Protein AF-A0A183G277-F1 (afdb_monomer)

Structure (mmCIF, N/CA/C/O backbone):
data_AF-A0A183G277-F1
#
_entry.id   AF-A0A183G277-F1
#
loop_
_atom_site.group_PDB
_atom_site.id
_atom_site.type_symbol
_atom_site.label_atom_id
_atom_site.label_alt_id
_atom_site.label_comp_id
_atom_site.label_asym_id
_atom_site.label_entity_id
_atom_site.label_seq_id
_atom_site.pdbx_PDB_ins_code
_atom_site.Cartn_x
_atom_site.Cartn_y
_atom_site.Cartn_z
_atom_site.occupancy
_atom_site.B_iso_or_equiv
_atom_site.auth_seq_id
_atom_site.auth_comp_id
_atom_site.auth_asym_id
_atom_site.auth_atom_id
_atom_site.pdbx_PDB_model_num
ATOM 1 N N . SER A 1 1 ? 12.685 -9.950 -8.140 1.00 43.41 1 SER A N 1
ATOM 2 C CA . SER A 1 1 ? 12.980 -10.483 -6.801 1.00 43.41 1 SER A CA 1
ATOM 3 C C . SER A 1 1 ? 11.779 -10.182 -5.937 1.00 43.41 1 SER A C 1
ATOM 5 O O . SER A 1 1 ? 11.547 -9.016 -5.655 1.00 43.41 1 SER A O 1
ATOM 7 N N . ASP A 1 2 ? 11.010 -11.195 -5.551 1.00 46.19 2 ASP A N 1
ATOM 8 C CA . ASP A 1 2 ? 9.728 -11.076 -4.826 1.00 46.19 2 ASP A CA 1
ATOM 9 C C . ASP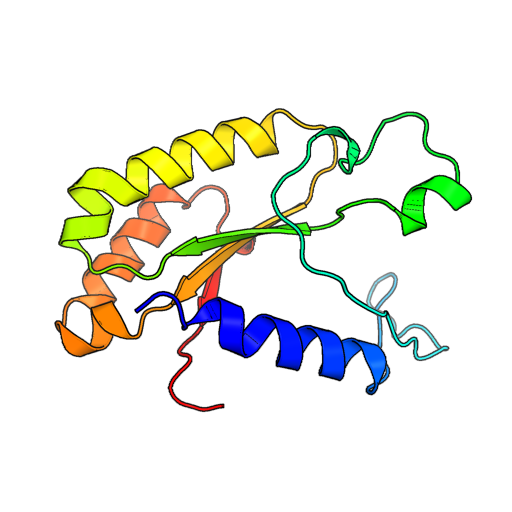 A 1 2 ? 9.855 -10.562 -3.373 1.00 46.19 2 ASP A C 1
ATOM 11 O O . ASP A 1 2 ? 9.010 -10.812 -2.521 1.00 46.19 2 ASP A O 1
ATOM 15 N N . ASN A 1 3 ? 10.927 -9.834 -3.059 1.00 53.16 3 ASN A N 1
ATOM 16 C CA . ASN A 1 3 ? 11.453 -9.713 -1.702 1.00 53.16 3 ASN A CA 1
ATOM 17 C C . ASN A 1 3 ? 11.389 -8.305 -1.107 1.00 53.16 3 ASN A C 1
ATOM 19 O O . ASN A 1 3 ? 11.735 -8.164 0.058 1.00 53.16 3 ASN A O 1
ATOM 23 N N . GLY A 1 4 ? 10.952 -7.281 -1.852 1.00 64.38 4 GLY A N 1
ATOM 24 C CA . GLY A 1 4 ? 10.913 -5.904 -1.345 1.00 64.38 4 GLY A CA 1
ATOM 25 C C . GLY A 1 4 ? 9.967 -5.776 -0.151 1.00 64.38 4 GLY A C 1
ATOM 26 O O . GLY A 1 4 ? 10.381 -5.824 1.000 1.00 64.38 4 GLY A O 1
ATOM 27 N N . PHE A 1 5 ? 8.660 -5.682 -0.398 1.00 70.44 5 PHE A N 1
ATOM 28 C CA . PHE A 1 5 ? 7.690 -5.459 0.681 1.00 70.44 5 PHE A CA 1
A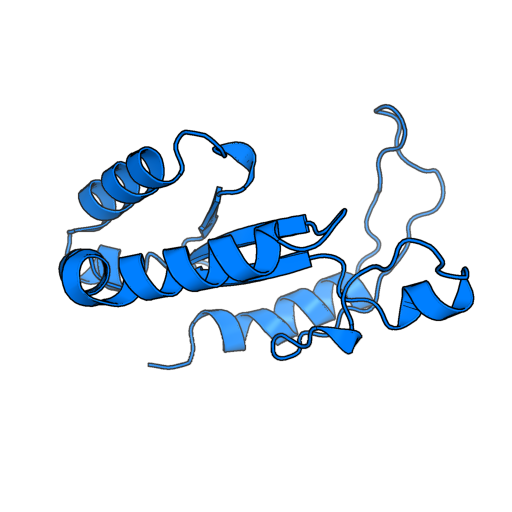TOM 29 C C . PHE A 1 5 ? 7.508 -6.649 1.633 1.00 70.44 5 PHE A C 1
ATOM 31 O O . PHE A 1 5 ? 7.295 -6.422 2.822 1.00 70.44 5 PHE A O 1
ATOM 38 N N . ILE A 1 6 ? 7.625 -7.896 1.156 1.00 70.69 6 ILE A N 1
ATOM 39 C CA . ILE A 1 6 ? 7.479 -9.091 2.010 1.00 70.69 6 ILE A CA 1
ATOM 40 C C . ILE A 1 6 ? 8.511 -9.077 3.148 1.00 70.69 6 ILE A C 1
ATOM 42 O O . ILE A 1 6 ? 8.155 -9.362 4.291 1.00 70.69 6 ILE A O 1
ATOM 46 N N . ALA A 1 7 ? 9.752 -8.649 2.883 1.00 70.44 7 ALA A N 1
ATOM 47 C CA . ALA A 1 7 ? 10.767 -8.503 3.926 1.00 70.44 7 ALA A CA 1
ATOM 48 C C . ALA A 1 7 ? 10.366 -7.474 5.003 1.00 70.44 7 ALA A C 1
ATOM 50 O O . ALA A 1 7 ? 10.656 -7.663 6.185 1.00 70.44 7 ALA A O 1
ATOM 51 N N . TYR A 1 8 ? 9.636 -6.418 4.628 1.00 77.88 8 TYR A N 1
ATOM 52 C CA . TYR A 1 8 ? 9.189 -5.376 5.558 1.00 77.88 8 TYR A CA 1
ATOM 53 C C . TYR A 1 8 ? 7.879 -5.693 6.275 1.00 77.88 8 TYR A C 1
ATOM 55 O O . TYR A 1 8 ? 7.635 -5.112 7.331 1.00 77.88 8 TYR A O 1
ATOM 63 N N . GLN A 1 9 ? 7.047 -6.606 5.767 1.00 85.81 9 GLN A N 1
ATOM 64 C CA . GLN A 1 9 ? 5.783 -6.970 6.422 1.00 85.81 9 GLN A CA 1
ATOM 65 C C . GLN A 1 9 ? 6.014 -7.414 7.869 1.00 85.81 9 GLN A C 1
ATOM 67 O O . GLN A 1 9 ? 5.346 -6.918 8.779 1.00 85.81 9 GLN A O 1
ATOM 72 N N . ASN A 1 10 ? 7.014 -8.270 8.091 1.00 85.94 10 ASN A N 1
ATOM 73 C CA . ASN A 1 10 ? 7.370 -8.754 9.42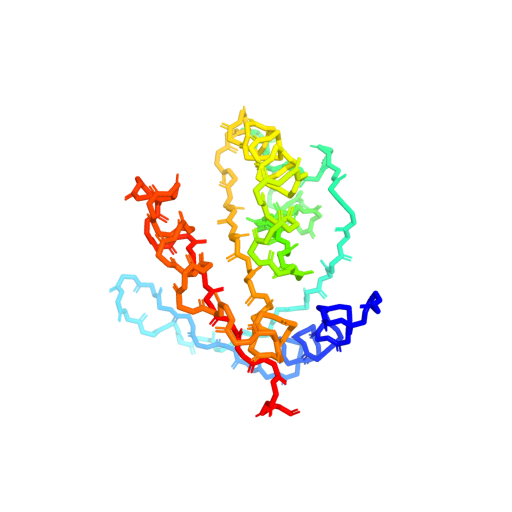4 1.00 85.94 10 ASN A CA 1
ATOM 74 C C . ASN A 1 10 ? 7.919 -7.636 10.316 1.00 85.94 10 ASN A C 1
ATOM 76 O O . ASN A 1 10 ? 7.544 -7.545 11.482 1.00 85.94 10 ASN A O 1
ATOM 80 N N . ALA A 1 11 ? 8.760 -6.751 9.773 1.00 85.69 11 ALA A N 1
ATOM 81 C CA . ALA A 1 11 ? 9.297 -5.616 10.520 1.00 85.69 11 ALA A CA 1
ATOM 82 C C . ALA A 1 11 ? 8.192 -4.630 10.940 1.00 85.69 11 ALA A C 1
ATOM 84 O O . ALA A 1 11 ? 8.165 -4.176 12.085 1.00 85.69 11 ALA A O 1
ATOM 85 N N . ILE A 1 12 ? 7.244 -4.338 10.042 1.00 86.62 12 ILE A N 1
ATOM 86 C CA . ILE A 1 12 ? 6.078 -3.496 10.329 1.00 86.62 12 ILE A CA 1
ATOM 87 C C . ILE A 1 12 ? 5.212 -4.165 11.399 1.00 86.62 12 ILE A C 1
ATOM 89 O O . ILE A 1 12 ? 4.930 -3.546 12.422 1.00 86.62 12 ILE A O 1
ATOM 93 N N . ALA A 1 13 ? 4.838 -5.432 11.213 1.00 89.75 13 ALA A N 1
ATOM 94 C CA . ALA A 1 13 ? 4.023 -6.158 12.183 1.00 89.75 13 ALA A CA 1
ATOM 95 C C . ALA A 1 13 ? 4.691 -6.207 13.569 1.00 89.75 13 ALA A C 1
ATOM 97 O O . ALA A 1 13 ? 4.058 -5.874 14.570 1.00 89.75 13 ALA A O 1
ATOM 98 N N . SER A 1 14 ? 5.992 -6.519 13.620 1.00 89.00 14 SER A N 1
ATOM 99 C CA . SER A 1 14 ? 6.781 -6.543 14.856 1.00 89.00 14 SER A CA 1
ATOM 100 C C . SER A 1 14 ? 6.812 -5.179 15.540 1.00 89.00 14 SER A C 1
ATOM 102 O O . SER A 1 14 ? 6.610 -5.094 16.750 1.00 89.00 14 SER A O 1
ATOM 104 N N . ARG A 1 15 ? 7.020 -4.094 14.781 1.00 88.12 15 ARG A N 1
ATOM 105 C CA . ARG A 1 15 ? 7.037 -2.73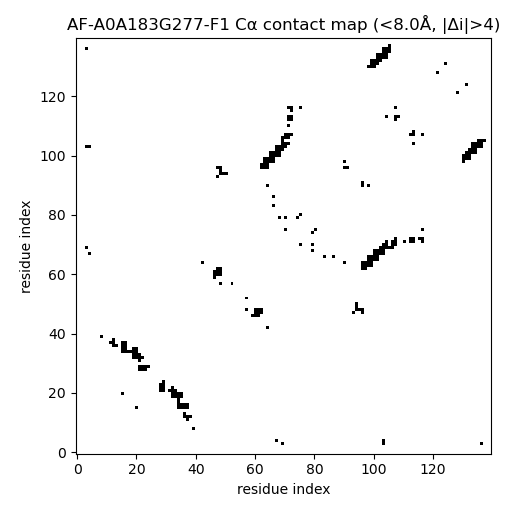3 15.329 1.00 88.12 15 ARG A CA 1
ATOM 106 C C . ARG A 1 15 ? 5.715 -2.394 16.009 1.00 88.12 15 ARG A C 1
ATOM 108 O O . ARG A 1 15 ? 5.730 -1.941 17.145 1.00 88.12 15 ARG A O 1
ATOM 115 N N . PHE A 1 16 ? 4.588 -2.611 15.336 1.00 88.50 16 PHE A N 1
ATOM 116 C CA . PHE A 1 16 ? 3.271 -2.264 15.881 1.00 88.50 16 PHE A CA 1
ATOM 117 C C . PHE A 1 16 ? 2.827 -3.180 17.035 1.00 88.50 16 PHE A C 1
ATOM 119 O O . PHE A 1 16 ? 2.040 -2.756 17.885 1.00 88.50 16 PHE A O 1
ATOM 126 N N . ALA A 1 17 ? 3.355 -4.406 17.103 1.00 89.56 17 ALA A N 1
ATOM 127 C CA . ALA A 1 17 ? 3.130 -5.313 18.224 1.00 89.56 17 ALA A CA 1
ATOM 128 C C . ALA A 1 17 ? 3.948 -4.936 19.475 1.00 89.56 17 ALA A C 1
ATOM 130 O O . ALA A 1 17 ? 3.456 -5.090 20.589 1.00 89.56 17 ALA A O 1
ATOM 131 N N . GLN A 1 18 ? 5.182 -4.448 19.304 1.00 89.62 18 GLN A N 1
ATOM 132 C CA . GLN A 1 18 ? 6.125 -4.225 20.411 1.00 89.62 18 GLN A CA 1
ATOM 133 C C . GLN A 1 18 ? 6.214 -2.767 20.872 1.00 89.62 18 GLN A C 1
ATOM 135 O O . GLN A 1 18 ? 6.516 -2.508 22.034 1.00 89.62 18 GLN A O 1
ATOM 140 N N . GLN A 1 19 ? 5.989 -1.806 19.975 1.00 89.12 19 GLN A N 1
ATOM 141 C CA . GLN A 1 19 ? 6.144 -0.384 20.266 1.00 89.12 19 GLN A CA 1
ATOM 142 C C . GLN A 1 19 ? 4.773 0.294 20.345 1.00 89.12 19 GLN A C 1
ATOM 144 O O . GLN A 1 19 ? 4.031 0.279 19.358 1.00 89.12 19 GLN A O 1
ATOM 149 N N . PRO A 1 20 ? 4.426 0.924 21.482 1.00 86.75 20 PRO A N 1
ATOM 150 C CA . PRO A 1 20 ? 3.185 1.672 21.598 1.00 86.75 20 PRO A CA 1
ATOM 151 C C . PRO A 1 20 ? 3.135 2.826 20.595 1.00 86.75 20 PRO A C 1
ATOM 153 O O . PRO A 1 20 ? 4.090 3.592 20.447 1.00 86.75 20 PRO A O 1
ATOM 156 N N . VAL A 1 21 ? 1.994 2.980 19.929 1.00 84.62 21 VAL A N 1
ATOM 157 C CA . VAL A 1 21 ? 1.736 4.097 19.019 1.00 84.62 21 VAL A CA 1
ATOM 158 C C . VAL A 1 21 ? 0.919 5.149 19.762 1.00 84.62 21 VAL A C 1
ATOM 160 O O . VAL A 1 21 ? -0.030 4.826 20.477 1.00 84.62 21 VAL A O 1
ATOM 163 N N . ILE A 1 22 ? 1.281 6.422 19.594 1.00 83.12 22 ILE A N 1
ATOM 164 C CA . ILE A 1 22 ? 0.523 7.552 20.140 1.00 83.12 22 ILE A CA 1
ATOM 165 C C . ILE A 1 22 ? -0.439 8.043 19.066 1.00 83.12 22 ILE A C 1
ATOM 167 O O . ILE A 1 22 ? -0.040 8.614 18.050 1.00 83.12 22 ILE A O 1
ATOM 171 N N . TRP A 1 23 ? -1.724 7.825 19.307 1.00 81.88 23 TRP A N 1
ATOM 172 C CA . TRP A 1 23 ? -2.790 8.236 18.404 1.00 81.88 23 TRP A CA 1
ATOM 173 C C . TRP A 1 23 ? -3.174 9.675 18.711 1.00 81.88 23 TRP A C 1
ATOM 175 O O . TRP A 1 23 ? -3.035 10.130 19.844 1.00 81.88 23 TRP A O 1
ATOM 185 N N . LYS A 1 24 ? -3.680 10.405 17.717 1.00 84.25 24 LYS A N 1
ATOM 186 C CA . LYS A 1 24 ? -4.264 11.729 17.941 1.00 84.25 24 LYS A CA 1
ATOM 187 C C . LYS A 1 24 ? -5.761 11.669 17.702 1.00 84.25 24 LYS A C 1
ATOM 189 O O . LYS A 1 24 ? -6.196 11.256 16.632 1.00 84.25 24 LYS A O 1
ATOM 194 N N . ARG A 1 25 ? -6.545 12.135 18.670 1.00 83.38 25 ARG A N 1
ATOM 195 C CA . ARG A 1 25 ? -7.986 12.340 18.526 1.00 83.38 25 ARG A CA 1
ATOM 196 C C . ARG A 1 25 ? -8.253 13.840 18.574 1.00 83.38 25 ARG A C 1
ATOM 198 O O . ARG A 1 25 ? -7.878 14.501 19.538 1.00 83.38 25 ARG A O 1
ATOM 205 N N . TYR A 1 26 ? -8.831 14.388 17.505 1.00 85.94 26 TYR A N 1
ATOM 206 C CA . TYR A 1 26 ? -9.052 15.837 17.352 1.00 85.94 26 TYR A CA 1
ATOM 207 C C . TYR A 1 26 ? -7.772 16.667 17.575 1.00 85.94 26 TYR A C 1
ATOM 209 O O . TYR A 1 26 ? -7.762 17.659 18.297 1.00 85.94 26 TYR A O 1
ATOM 217 N N . GLY A 1 27 ? -6.652 16.202 17.010 1.00 86.44 27 GLY A N 1
ATOM 218 C CA . GLY A 1 27 ? -5.344 16.860 17.122 1.00 86.44 27 GLY A CA 1
ATOM 219 C C . GLY A 1 27 ? -4.616 16.661 18.458 1.00 86.44 27 GLY A C 1
ATOM 220 O O . GLY A 1 27 ? -3.423 16.955 18.530 1.00 86.44 27 GLY A O 1
ATOM 221 N N . LYS A 1 28 ? -5.272 16.108 19.488 1.00 89.62 28 LYS A N 1
ATOM 222 C CA . LYS A 1 28 ? -4.677 15.863 20.810 1.00 89.62 28 LYS A CA 1
ATOM 223 C C . LYS A 1 28 ? -4.188 14.419 20.949 1.00 89.62 28 LYS A C 1
ATOM 225 O O . LYS A 1 28 ? -4.912 13.516 20.528 1.00 89.62 28 LYS A O 1
ATOM 230 N N . PRO A 1 29 ? -3.002 14.175 21.536 1.00 87.81 29 PRO A N 1
ATOM 231 C CA . PRO A 1 29 ? -2.550 12.826 21.861 1.00 87.81 29 PRO A CA 1
ATOM 232 C C . PRO A 1 29 ? -3.577 12.085 22.723 1.00 87.81 29 PRO A C 1
ATOM 234 O O . PRO A 1 29 ? -4.103 12.638 23.689 1.00 87.81 29 PRO A O 1
ATOM 237 N N . PHE A 1 30 ? -3.873 10.842 22.365 1.00 87.31 30 PHE A N 1
ATOM 238 C CA . PHE A 1 30 ? -4.696 9.954 23.168 1.00 87.31 30 PHE A CA 1
ATOM 239 C C . PHE A 1 30 ? -3.879 9.502 24.393 1.00 87.31 30 PHE A C 1
ATOM 241 O O . PHE A 1 30 ? -2.728 9.100 24.223 1.00 87.31 30 PHE A O 1
ATOM 248 N N . PRO A 1 31 ? -4.432 9.582 25.618 1.00 82.62 31 PRO A N 1
ATOM 249 C CA . PRO A 1 31 ? -3.654 9.436 26.851 1.00 82.62 31 PRO A CA 1
ATOM 250 C C . PRO A 1 31 ? -3.172 8.008 27.129 1.00 82.62 31 PRO A C 1
ATOM 252 O O . PRO A 1 31 ? -2.318 7.821 27.989 1.00 82.62 31 PRO A O 1
ATOM 255 N N . HIS A 1 32 ? -3.684 7.012 26.403 1.00 84.56 32 HIS A N 1
ATOM 256 C CA . HIS A 1 32 ? -3.282 5.617 26.552 1.00 84.56 32 HIS A CA 1
ATOM 257 C C . HIS A 1 32 ? -2.521 5.174 25.300 1.00 84.56 32 HIS A C 1
ATOM 259 O O . HIS A 1 32 ? -3.139 5.018 24.244 1.00 84.56 32 HIS A O 1
ATOM 265 N N . PRO A 1 33 ? -1.193 4.989 25.374 1.00 81.06 33 PRO A N 1
ATOM 266 C CA . PRO A 1 33 ? -0.443 4.358 24.300 1.00 81.06 33 PRO A CA 1
ATOM 267 C C . PRO A 1 33 ? -0.982 2.945 24.064 1.00 81.06 33 PRO A C 1
ATOM 269 O O . PRO A 1 33 ? -1.169 2.188 25.014 1.00 81.06 33 PRO A O 1
ATOM 272 N N . LEU A 1 34 ? -1.233 2.594 22.805 1.00 82.44 34 LEU A N 1
ATOM 273 C CA . LEU A 1 34 ? -1.752 1.279 22.430 1.00 82.44 34 LEU A CA 1
ATOM 274 C C . LEU A 1 34 ? -0.763 0.592 21.494 1.00 82.44 34 LEU A C 1
ATOM 276 O O . LEU A 1 34 ? -0.235 1.221 20.571 1.00 82.44 34 LEU A O 1
ATOM 280 N N . THR A 1 35 ? -0.531 -0.697 21.718 1.00 83.44 35 THR A N 1
ATOM 281 C CA . THR A 1 35 ? 0.040 -1.585 20.703 1.00 83.44 35 THR A CA 1
ATOM 282 C C . THR A 1 35 ? -1.094 -2.145 19.851 1.00 83.44 35 THR A C 1
ATOM 284 O O . THR A 1 35 ? -2.227 -2.294 20.312 1.00 83.44 35 THR A O 1
ATOM 287 N N . PHE A 1 36 ? -0.811 -2.409 18.579 1.00 81.00 36 PHE A N 1
ATOM 288 C CA . PHE A 1 36 ? -1.808 -2.912 17.641 1.00 81.00 36 PHE A CA 1
ATOM 289 C C . PHE A 1 36 ? -1.191 -4.047 16.827 1.00 81.00 36 PHE A C 1
ATOM 291 O O . PHE A 1 36 ? -0.469 -3.782 15.867 1.00 81.00 36 PHE A O 1
ATOM 298 N N . PRO A 1 37 ? -1.417 -5.314 17.207 1.00 83.31 37 PRO A N 1
ATOM 299 C CA . PRO A 1 37 ? -0.935 -6.440 16.422 1.00 83.31 37 PRO A CA 1
ATOM 300 C C . PRO A 1 37 ? -1.50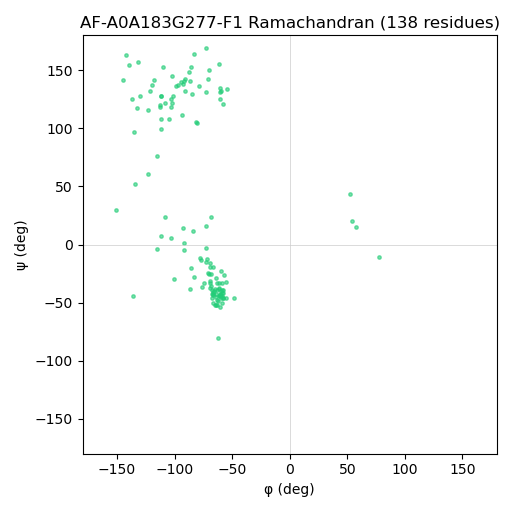1 -6.358 15.001 1.00 83.31 37 PRO A C 1
ATOM 302 O O . PRO A 1 37 ? -2.713 -6.327 14.804 1.00 83.31 37 PRO A O 1
ATOM 305 N N . LEU A 1 38 ? -0.615 -6.299 14.009 1.00 87.12 38 LEU A N 1
ATOM 306 C CA . LEU A 1 38 ? -0.983 -6.256 12.597 1.00 87.12 38 LEU A CA 1
ATOM 307 C C . LEU A 1 38 ? -0.781 -7.623 11.956 1.00 87.12 38 LEU A C 1
ATOM 309 O O . LEU A 1 38 ? 0.199 -8.314 12.236 1.00 87.12 38 LEU A O 1
ATOM 313 N N . LYS A 1 39 ? -1.666 -7.964 11.020 1.00 88.19 39 LYS A N 1
ATOM 314 C CA . LYS A 1 39 ? -1.514 -9.117 10.137 1.00 88.19 39 LYS A CA 1
ATOM 315 C C . LYS A 1 39 ? -1.733 -8.681 8.695 1.00 88.19 39 LYS A C 1
ATOM 317 O O . LYS A 1 39 ? -2.752 -8.076 8.373 1.00 88.19 39 LYS A O 1
ATOM 322 N N . PHE A 1 40 ? -0.784 -9.015 7.828 1.00 89.50 40 PHE A N 1
ATOM 323 C CA . PHE A 1 40 ? -0.961 -8.894 6.385 1.00 89.50 40 PHE A CA 1
ATOM 324 C C . PHE A 1 40 ? -1.624 -10.164 5.850 1.00 89.50 40 PHE A C 1
ATOM 326 O O . PHE A 1 40 ? -1.323 -11.273 6.292 1.00 89.50 40 PHE A O 1
ATOM 333 N N . CYS A 1 41 ? -2.538 -10.001 4.903 1.00 88.88 41 CYS A N 1
ATOM 334 C CA . CYS A 1 41 ? -3.192 -11.097 4.202 1.00 88.88 41 CYS A CA 1
ATOM 335 C C . CYS A 1 41 ? -3.395 -10.720 2.733 1.00 88.88 41 CYS A C 1
ATOM 337 O O . CYS A 1 41 ? -3.295 -9.546 2.360 1.00 88.88 41 CYS A O 1
ATOM 339 N N . ALA A 1 42 ? -3.646 -11.726 1.895 1.00 88.75 42 ALA A N 1
ATOM 340 C CA . ALA A 1 42 ? -4.108 -11.484 0.538 1.00 88.75 42 ALA A CA 1
ATOM 341 C C . ALA A 1 42 ? -5.457 -10.753 0.572 1.00 88.75 42 ALA A C 1
ATOM 343 O O . ALA A 1 42 ? -6.199 -10.840 1.549 1.00 88.75 42 ALA A O 1
ATOM 344 N N . PHE A 1 43 ? -5.767 -10.025 -0.499 1.00 87.00 43 PHE A N 1
ATOM 345 C CA . PHE A 1 43 ? -7.055 -9.355 -0.598 1.00 87.00 43 PHE A CA 1
ATOM 346 C C . PHE A 1 43 ? -8.196 -10.382 -0.541 1.00 87.00 43 PHE A C 1
ATOM 348 O O . PHE A 1 43 ? -8.252 -11.288 -1.370 1.00 87.00 43 PHE A O 1
ATOM 355 N N . ASP A 1 44 ? -9.117 -10.179 0.396 1.00 88.31 44 ASP A N 1
ATOM 356 C CA . ASP A 1 44 ? -10.320 -10.981 0.586 1.00 88.31 44 ASP A CA 1
ATOM 357 C C . ASP A 1 44 ? -11.494 -10.034 0.862 1.00 88.31 44 ASP A C 1
ATOM 359 O O . ASP A 1 44 ? -11.433 -9.186 1.754 1.00 88.31 44 ASP A O 1
ATOM 363 N N . GLU A 1 45 ? -12.555 -10.154 0.063 1.00 86.44 45 GLU A N 1
ATOM 364 C CA . GLU A 1 45 ? -13.738 -9.297 0.181 1.00 86.44 45 GLU A CA 1
ATOM 365 C C . GLU A 1 45 ? -14.525 -9.557 1.463 1.00 86.44 45 GLU A C 1
ATOM 367 O O . GLU A 1 45 ? -15.197 -8.648 1.945 1.00 86.44 45 GLU A O 1
ATOM 372 N N . SER A 1 46 ? -14.424 -10.762 2.030 1.00 86.44 46 SER A N 1
ATOM 373 C CA . SER A 1 46 ? -15.085 -11.117 3.287 1.00 86.44 46 SER A CA 1
ATOM 374 C C . SER A 1 46 ? -14.488 -10.392 4.497 1.00 86.44 46 SER A C 1
ATOM 376 O O . SER A 1 46 ? -15.158 -10.253 5.517 1.00 86.44 46 SER A O 1
ATOM 378 N N . LEU A 1 47 ? -13.258 -9.879 4.369 1.00 87.94 47 LEU A N 1
ATOM 379 C CA . LEU A 1 47 ? -12.571 -9.110 5.407 1.00 87.94 47 LEU A CA 1
ATOM 380 C C . LEU A 1 47 ? -12.805 -7.595 5.273 1.00 87.94 47 LEU A C 1
ATOM 382 O O . LEU A 1 47 ? -12.327 -6.827 6.107 1.00 87.94 47 LEU A O 1
ATOM 386 N N . CYS A 1 48 ? -13.493 -7.128 4.225 1.00 86.88 48 CYS A N 1
ATOM 387 C CA . CYS A 1 48 ? -13.802 -5.708 4.063 1.00 86.88 48 CYS A CA 1
ATOM 388 C C . CYS A 1 48 ? -14.835 -5.232 5.097 1.00 86.88 48 CYS A C 1
ATOM 390 O O . CYS A 1 48 ? -15.723 -5.976 5.512 1.00 86.88 48 CYS A O 1
ATOM 392 N N . LEU A 1 49 ? -14.756 -3.950 5.464 1.00 82.88 49 LEU A N 1
ATOM 393 C CA . LEU A 1 49 ? -15.741 -3.327 6.347 1.00 82.88 49 LEU A CA 1
ATOM 394 C C . LEU A 1 49 ? -17.147 -3.382 5.727 1.00 82.88 49 LEU A C 1
ATOM 396 O O . LEU A 1 49 ? -17.352 -3.000 4.573 1.00 82.88 49 LEU A O 1
ATOM 400 N N . ALA A 1 50 ? -18.122 -3.830 6.517 1.00 78.19 50 ALA A N 1
ATOM 401 C CA . ALA A 1 50 ? -19.533 -3.867 6.149 1.00 78.19 50 ALA A CA 1
ATOM 402 C C . ALA A 1 50 ? -20.337 -2.837 6.960 1.00 78.19 50 ALA A C 1
ATOM 404 O O . ALA A 1 50 ? -19.994 -2.509 8.094 1.00 78.19 50 ALA A O 1
ATOM 405 N N . ARG A 1 51 ? -21.452 -2.345 6.398 1.00 71.44 51 ARG A N 1
ATOM 406 C CA . ARG A 1 51 ? -22.303 -1.311 7.030 1.00 71.44 51 ARG A CA 1
ATOM 407 C C . ARG A 1 51 ? -22.891 -1.712 8.388 1.00 71.44 51 ARG A C 1
ATOM 409 O O . ARG A 1 51 ? -23.279 -0.833 9.148 1.00 71.44 51 ARG A O 1
ATOM 416 N N . GLN A 1 52 ? -23.006 -3.006 8.672 1.00 79.25 52 GLN A N 1
ATOM 417 C CA . GLN A 1 52 ? -23.632 -3.538 9.885 1.00 79.25 52 GLN A CA 1
ATOM 418 C C . GLN A 1 52 ? -22.656 -4.441 10.643 1.00 79.25 52 GLN A C 1
ATOM 420 O O . GLN A 1 52 ? -22.901 -5.630 10.811 1.00 79.25 52 GLN A O 1
ATOM 425 N N . MET A 1 53 ? -21.524 -3.875 11.060 1.00 80.69 53 MET A N 1
ATOM 426 C CA . MET A 1 53 ? -20.541 -4.583 11.879 1.00 80.69 53 MET A CA 1
ATOM 427 C C . MET A 1 53 ? -20.748 -4.328 13.367 1.00 80.69 53 MET A C 1
ATOM 429 O O . MET A 1 53 ? -21.009 -3.204 13.799 1.00 80.69 53 MET A O 1
ATOM 433 N N . THR A 1 54 ? -20.577 -5.382 14.154 1.00 85.06 54 THR A N 1
ATOM 434 C CA . THR A 1 54 ? -20.440 -5.305 15.606 1.00 85.06 54 THR A CA 1
ATOM 435 C C . THR A 1 54 ? -18.994 -4.989 15.987 1.00 85.06 54 THR A C 1
ATOM 437 O O . THR A 1 54 ? -18.063 -5.162 15.199 1.00 85.06 54 THR A O 1
ATOM 440 N N . GLN A 1 55 ? -18.769 -4.558 17.231 1.00 80.44 55 GLN A N 1
ATOM 441 C CA . GLN A 1 55 ? -17.414 -4.322 17.740 1.00 80.44 55 GLN A CA 1
ATOM 442 C C . GLN A 1 55 ? -16.532 -5.583 17.676 1.00 80.44 55 GLN A C 1
ATOM 444 O O . GLN A 1 55 ? -15.329 -5.474 17.452 1.00 80.44 55 GLN A O 1
ATOM 449 N N . SER A 1 56 ? -17.123 -6.768 17.848 1.00 84.62 56 SER A N 1
ATOM 450 C CA . SER A 1 56 ? -16.434 -8.056 17.730 1.00 84.62 56 SER A CA 1
ATOM 451 C C . SER A 1 56 ? -16.044 -8.410 16.299 1.00 84.62 56 SER A C 1
ATOM 453 O O . SER A 1 56 ? -15.075 -9.136 16.120 1.00 84.62 56 SER A O 1
ATOM 455 N N . ASP A 1 57 ? -16.732 -7.885 15.284 1.00 83.88 57 ASP A N 1
ATOM 456 C CA . ASP A 1 57 ? -16.373 -8.146 13.884 1.00 83.88 57 ASP A CA 1
ATOM 457 C C . ASP A 1 57 ? -15.122 -7.362 13.479 1.00 83.88 57 ASP A C 1
ATOM 459 O O . ASP A 1 57 ? -14.292 -7.862 12.723 1.00 83.88 57 ASP A O 1
ATOM 463 N N . LEU A 1 58 ? -14.938 -6.165 14.053 1.00 80.06 58 LEU A N 1
ATOM 464 C CA . LEU A 1 58 ? -13.847 -5.244 13.719 1.00 80.06 58 LEU A CA 1
ATOM 465 C C . LEU A 1 58 ? -12.455 -5.873 13.849 1.00 80.06 58 LEU A C 1
ATOM 467 O O . LEU A 1 58 ? -11.561 -5.530 13.083 1.00 80.06 58 LEU A O 1
ATOM 471 N N . VAL A 1 59 ? -12.250 -6.802 14.785 1.00 81.81 59 VAL A N 1
ATOM 472 C CA . VAL A 1 59 ? -10.936 -7.442 14.984 1.00 81.81 59 VAL A CA 1
ATOM 473 C C . VAL A 1 59 ? -10.518 -8.328 13.806 1.00 81.81 59 VAL A C 1
ATOM 475 O O . VAL A 1 59 ? -9.333 -8.607 13.649 1.00 81.81 59 VAL A O 1
ATOM 478 N N . ASN A 1 60 ? -11.475 -8.740 12.970 1.00 84.12 60 ASN A N 1
ATOM 479 C CA . ASN A 1 60 ? -11.252 -9.593 11.806 1.00 84.12 60 ASN A CA 1
ATOM 480 C C . ASN A 1 60 ? -11.280 -8.811 10.485 1.00 84.12 60 ASN A C 1
ATOM 482 O O . ASN A 1 60 ? -11.195 -9.411 9.416 1.00 84.12 60 ASN A O 1
ATOM 486 N N . CYS A 1 61 ? -11.379 -7.482 10.538 1.00 86.50 61 CYS A N 1
ATOM 487 C CA . CYS A 1 61 ? -11.490 -6.655 9.345 1.00 86.50 61 CYS A CA 1
ATOM 488 C C . CYS A 1 61 ? -10.131 -6.186 8.826 1.00 86.50 61 CYS A C 1
ATOM 490 O O . CYS A 1 61 ? -9.245 -5.768 9.575 1.00 86.50 61 CYS A O 1
ATOM 492 N N . ALA A 1 62 ? -10.003 -6.148 7.504 1.00 88.75 62 ALA A N 1
ATOM 493 C CA . ALA A 1 62 ? -8.933 -5.447 6.820 1.00 88.75 62 ALA A CA 1
ATOM 494 C C . ALA A 1 62 ? -9.279 -3.951 6.722 1.00 88.75 62 ALA A C 1
ATOM 496 O O . ALA A 1 62 ? -10.113 -3.535 5.922 1.00 88.75 62 ALA A O 1
ATOM 497 N N . PHE A 1 63 ? -8.619 -3.128 7.540 1.00 82.81 63 PHE A N 1
ATOM 498 C CA . PHE A 1 63 ? -8.858 -1.678 7.579 1.00 82.81 63 PHE A CA 1
ATOM 499 C C . PHE A 1 63 ? -8.110 -0.893 6.499 1.00 82.81 63 PHE A C 1
ATOM 501 O O . PHE A 1 63 ? -8.551 0.189 6.114 1.00 82.81 63 PHE A O 1
ATOM 508 N N . LEU A 1 64 ? -6.963 -1.405 6.041 1.00 88.19 64 LEU A N 1
ATOM 509 C CA . LEU A 1 64 ? -6.103 -0.750 5.060 1.00 88.19 64 LEU A CA 1
ATOM 510 C C . LEU A 1 64 ? -5.695 -1.738 3.969 1.00 88.19 64 LEU A C 1
ATOM 512 O O . LEU A 1 64 ? -4.978 -2.703 4.226 1.00 88.19 64 LEU A O 1
ATOM 516 N N . HIS A 1 65 ? -6.096 -1.452 2.738 1.00 90.19 65 HIS A N 1
ATOM 517 C CA . HIS A 1 65 ? -5.669 -2.189 1.558 1.00 90.19 65 HIS A CA 1
ATOM 518 C C . HIS A 1 65 ? -4.412 -1.552 0.972 1.00 90.19 65 HIS A C 1
ATOM 520 O O . HIS A 1 65 ? -4.347 -0.340 0.769 1.00 90.19 65 HIS A O 1
ATOM 526 N N . VAL A 1 66 ? -3.409 -2.364 0.666 1.00 89.56 66 VAL A N 1
ATOM 527 C CA . VAL A 1 66 ? -2.130 -1.879 0.150 1.00 89.56 66 VAL A CA 1
ATOM 528 C C . VAL A 1 66 ? -1.859 -2.505 -1.207 1.00 89.56 66 VAL A C 1
ATOM 530 O O . VAL A 1 66 ? -1.964 -3.721 -1.351 1.00 89.56 66 VAL A O 1
ATOM 533 N N . TYR A 1 67 ? -1.476 -1.683 -2.181 1.00 88.75 67 TYR A N 1
ATOM 534 C CA . TYR A 1 67 ? -0.892 -2.155 -3.432 1.00 88.75 67 TYR A CA 1
ATOM 535 C C . TYR A 1 67 ? 0.573 -1.744 -3.495 1.00 88.75 67 TYR A C 1
ATOM 537 O O . TYR A 1 67 ? 0.899 -0.568 -3.314 1.00 88.75 67 TYR A O 1
ATOM 545 N N . VAL A 1 68 ? 1.453 -2.707 -3.756 1.00 86.12 68 VAL A N 1
ATOM 546 C CA . VAL A 1 68 ? 2.896 -2.475 -3.833 1.00 86.12 68 VAL A CA 1
ATOM 547 C C . VAL A 1 68 ? 3.327 -2.455 -5.290 1.00 86.12 68 VAL A C 1
ATOM 549 O O . VAL A 1 68 ? 3.094 -3.404 -6.034 1.00 86.12 68 VAL A O 1
ATOM 552 N N . ILE A 1 69 ? 3.980 -1.371 -5.689 1.00 85.44 69 ILE A N 1
ATOM 553 C CA . ILE A 1 69 ? 4.605 -1.224 -6.998 1.00 85.44 69 ILE A CA 1
ATOM 554 C C . ILE A 1 69 ? 6.112 -1.366 -6.801 1.00 85.44 69 ILE A C 1
ATOM 556 O O . ILE A 1 69 ? 6.745 -0.459 -6.267 1.00 85.44 69 ILE A O 1
ATOM 560 N N . ASP A 1 70 ? 6.673 -2.485 -7.249 1.00 82.00 70 ASP A N 1
ATOM 561 C CA . ASP A 1 70 ? 8.119 -2.696 -7.371 1.00 82.00 70 ASP A CA 1
ATOM 562 C C . ASP A 1 70 ? 8.479 -2.866 -8.852 1.00 82.00 70 ASP A C 1
ATOM 564 O O . ASP A 1 70 ? 8.655 -3.974 -9.364 1.00 82.00 70 ASP A O 1
ATOM 568 N N . SER A 1 71 ? 8.496 -1.756 -9.589 1.00 76.69 71 SER A N 1
ATOM 569 C CA . SER A 1 71 ? 8.683 -1.785 -11.039 1.00 76.69 71 SER A CA 1
ATOM 570 C C . SER A 1 71 ? 9.584 -0.672 -11.552 1.00 76.69 71 SER A C 1
ATOM 572 O O . SER A 1 71 ? 9.688 0.414 -10.982 1.00 76.69 71 SER A O 1
ATOM 574 N N . ALA A 1 72 ? 10.208 -0.933 -12.698 1.00 78.50 72 ALA A N 1
ATOM 575 C CA . ALA A 1 72 ? 10.792 0.116 -13.527 1.00 78.50 72 ALA A CA 1
ATOM 576 C C . ALA A 1 72 ? 9.693 0.934 -14.24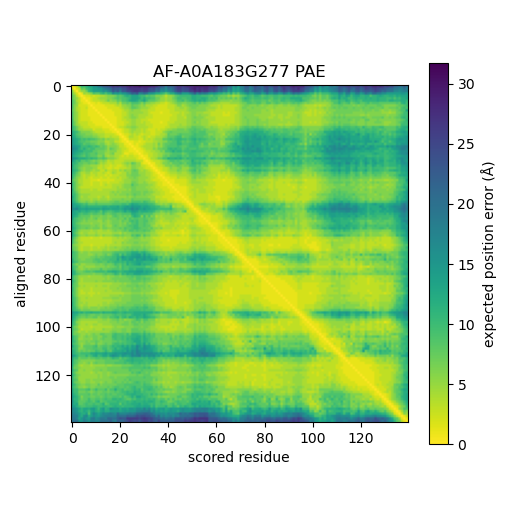5 1.00 78.50 72 ALA A C 1
ATOM 578 O O . ALA A 1 72 ? 8.529 0.529 -14.274 1.00 78.50 72 ALA A O 1
ATOM 579 N N . VAL A 1 73 ? 10.059 2.063 -14.869 1.00 78.69 73 VAL A N 1
ATOM 580 C CA . VAL A 1 73 ? 9.117 2.895 -15.652 1.00 78.69 73 VAL A CA 1
ATOM 581 C C . VAL A 1 73 ? 8.460 2.120 -16.788 1.00 78.69 73 VAL A C 1
ATOM 583 O O . VAL A 1 73 ? 7.247 2.208 -16.955 1.00 78.69 73 VAL A O 1
ATOM 586 N N . ASP A 1 74 ? 9.234 1.359 -17.559 1.00 81.19 74 ASP A N 1
ATOM 587 C CA . ASP A 1 74 ? 8.703 0.683 -18.747 1.00 81.19 74 ASP A CA 1
ATOM 588 C C . ASP A 1 74 ? 7.702 -0.412 -18.370 1.00 81.19 74 ASP A C 1
ATOM 590 O O . ASP A 1 74 ? 6.615 -0.471 -18.934 1.00 81.19 74 ASP A O 1
ATOM 594 N N . GLU A 1 75 ? 8.012 -1.192 -17.332 1.00 83.19 75 GLU A N 1
ATOM 595 C CA . GLU A 1 75 ? 7.106 -2.189 -16.744 1.00 83.19 75 GLU A CA 1
ATOM 596 C C . GLU A 1 75 ? 5.831 -1.539 -16.192 1.00 83.19 75 GLU A C 1
ATOM 598 O O . GLU A 1 75 ? 4.731 -2.072 -16.351 1.00 83.19 75 GLU A O 1
ATOM 603 N N . TYR A 1 76 ? 5.954 -0.347 -15.590 1.00 85.56 76 TYR A N 1
ATOM 604 C CA . TYR A 1 76 ? 4.782 0.398 -15.147 1.00 85.56 76 TYR A CA 1
ATOM 605 C C . TYR A 1 76 ? 3.853 0.743 -16.310 1.00 85.56 76 TYR A C 1
ATOM 607 O O . TYR A 1 76 ? 2.638 0.580 -16.203 1.00 85.56 76 TYR A O 1
ATOM 615 N N . ARG A 1 77 ? 4.416 1.182 -17.438 1.00 82.31 77 ARG A N 1
ATOM 616 C CA . ARG A 1 77 ? 3.642 1.567 -18.623 1.00 82.31 77 ARG A CA 1
ATOM 617 C C . ARG A 1 77 ? 2.970 0.379 -19.303 1.00 82.31 77 ARG A C 1
ATOM 619 O O . ARG A 1 77 ? 1.864 0.555 -19.806 1.00 82.31 77 ARG A O 1
ATOM 626 N N . THR A 1 78 ? 3.631 -0.775 -19.352 1.00 85.38 78 THR A N 1
ATOM 627 C CA . THR A 1 78 ? 3.165 -1.928 -20.133 1.00 85.38 78 THR A CA 1
ATOM 628 C C . THR A 1 78 ? 2.185 -2.816 -19.380 1.00 85.38 78 THR A C 1
ATOM 630 O O . THR A 1 78 ? 1.237 -3.291 -19.997 1.00 85.38 78 THR A O 1
ATOM 633 N N . SER A 1 79 ? 2.371 -3.032 -18.074 1.00 83.94 79 SER A N 1
ATOM 634 C CA . SER A 1 79 ? 1.544 -3.983 -17.317 1.00 83.94 79 SER A CA 1
ATOM 635 C C . SER A 1 79 ? 1.092 -3.473 -15.949 1.00 83.94 79 SER A C 1
ATOM 637 O O . SER A 1 79 ? -0.088 -3.590 -15.618 1.00 83.94 79 SER A O 1
ATOM 639 N N . VAL A 1 80 ? 1.966 -2.846 -15.152 1.00 88.75 80 VAL A N 1
ATOM 640 C CA . VAL A 1 80 ? 1.615 -2.539 -13.748 1.00 88.75 80 VAL A CA 1
ATOM 641 C C . VAL A 1 80 ? 0.520 -1.478 -13.644 1.00 88.75 80 VAL A C 1
ATOM 643 O O . VAL A 1 80 ? -0.347 -1.593 -12.783 1.00 88.75 80 VAL A O 1
ATOM 646 N N . ARG A 1 81 ? 0.489 -0.477 -14.535 1.00 88.44 81 ARG A N 1
ATOM 647 C CA . ARG A 1 81 ? -0.564 0.555 -14.535 1.00 88.44 81 ARG A CA 1
ATOM 648 C C . ARG A 1 81 ? -1.962 -0.041 -14.687 1.00 88.44 81 ARG A C 1
ATOM 650 O O . ARG A 1 81 ? -2.895 0.442 -14.046 1.00 88.44 81 ARG A O 1
ATOM 657 N N . HIS A 1 82 ? -2.108 -1.064 -15.527 1.00 90.69 82 HIS A N 1
ATOM 658 C CA . HIS A 1 82 ? -3.388 -1.737 -15.721 1.00 90.69 82 HIS A CA 1
ATOM 659 C C . HIS A 1 82 ? -3.808 -2.468 -14.441 1.00 90.69 82 HIS A C 1
ATOM 661 O O . HIS A 1 82 ? -4.872 -2.171 -13.906 1.00 90.69 82 HIS A O 1
ATOM 667 N N . ASN A 1 83 ? -2.913 -3.277 -13.868 1.00 91.31 83 ASN A N 1
ATOM 668 C CA . ASN A 1 83 ? -3.167 -4.022 -12.632 1.00 91.31 83 ASN A CA 1
ATOM 669 C C . ASN A 1 83 ? -3.520 -3.106 -11.446 1.00 91.31 83 ASN A C 1
ATOM 671 O O . ASN A 1 83 ? -4.448 -3.387 -10.690 1.00 91.31 83 ASN A O 1
ATOM 675 N N . VAL A 1 84 ? -2.815 -1.978 -11.294 1.00 89.62 84 VAL A N 1
ATOM 676 C CA . VAL A 1 84 ? -3.119 -0.992 -10.242 1.00 89.62 84 VAL A CA 1
ATOM 677 C C . VAL A 1 84 ? -4.491 -0.361 -10.475 1.00 89.62 84 VAL A C 1
ATOM 679 O O . VAL A 1 84 ? -5.221 -0.130 -9.516 1.00 89.62 84 VAL A O 1
ATOM 682 N N . SER A 1 85 ? -4.858 -0.086 -11.731 1.00 89.31 85 SER A N 1
ATOM 683 C CA . SER A 1 85 ? -6.163 0.496 -12.067 1.00 89.31 85 SER A CA 1
ATOM 684 C C . SER A 1 85 ? -7.306 -0.475 -11.766 1.00 89.31 85 SER A C 1
ATOM 686 O O . SER A 1 85 ? -8.308 -0.065 -11.182 1.00 89.31 85 SER A O 1
ATOM 688 N N . GLU A 1 86 ? -7.147 -1.758 -12.104 1.00 92.12 86 GLU A N 1
ATOM 689 C CA . GLU A 1 86 ? -8.123 -2.802 -11.769 1.00 92.12 86 GLU A CA 1
ATOM 690 C C . GLU A 1 86 ? -8.264 -2.984 -10.258 1.00 92.12 86 GLU A C 1
ATOM 692 O O . GLU A 1 86 ? -9.377 -2.971 -9.727 1.00 92.12 86 GLU A O 1
ATOM 697 N N . TRP A 1 87 ? -7.141 -3.079 -9.539 1.00 91.62 87 TRP A N 1
ATOM 698 C CA . TRP A 1 87 ? -7.156 -3.149 -8.081 1.00 91.62 87 TRP A CA 1
ATOM 699 C C . TRP A 1 87 ? -7.830 -1.920 -7.465 1.00 91.62 87 TRP A C 1
ATOM 701 O O . TRP A 1 87 ? -8.668 -2.066 -6.577 1.00 91.62 87 TRP A O 1
ATOM 711 N N . PHE A 1 88 ? -7.511 -0.720 -7.959 1.00 88.75 88 PHE A N 1
ATOM 712 C CA . PHE A 1 88 ? -8.091 0.533 -7.483 1.00 88.75 88 PHE A CA 1
ATOM 713 C C . PHE A 1 88 ? -9.607 0.572 -7.689 1.00 88.75 88 PHE A C 1
ATOM 715 O O . PHE A 1 88 ? -10.331 0.940 -6.763 1.00 88.75 88 PHE A O 1
ATOM 722 N N . ALA A 1 89 ? -10.099 0.159 -8.861 1.00 89.31 89 ALA A N 1
ATOM 723 C CA . ALA A 1 89 ? -11.531 0.043 -9.124 1.00 89.31 89 ALA A CA 1
ATOM 724 C C . ALA A 1 89 ? -12.194 -0.958 -8.165 1.00 89.31 89 ALA A C 1
ATOM 726 O O . ALA A 1 89 ? -13.248 -0.669 -7.596 1.00 89.31 89 ALA A O 1
ATOM 727 N N . LYS A 1 90 ? -11.535 -2.098 -7.916 1.00 89.81 90 LYS A N 1
ATOM 728 C CA . LYS A 1 90 ? -12.017 -3.124 -6.991 1.00 89.81 90 LYS A CA 1
ATOM 729 C C . LYS A 1 90 ? -12.156 -2.593 -5.567 1.00 89.81 90 LYS A C 1
ATOM 731 O O . LYS A 1 90 ? -13.242 -2.691 -4.999 1.00 89.81 90 LYS A O 1
ATOM 736 N N . VAL A 1 91 ? -11.106 -2.000 -4.993 1.00 88.00 91 VAL A N 1
ATOM 737 C CA . VAL A 1 91 ? -11.172 -1.472 -3.618 1.00 88.00 91 VAL A CA 1
ATOM 738 C C . VAL A 1 91 ? -12.108 -0.270 -3.525 1.00 88.00 91 VAL A C 1
ATOM 740 O O . VAL A 1 91 ? -12.905 -0.201 -2.601 1.00 88.00 91 VAL A O 1
ATOM 743 N N . SER A 1 92 ? -12.114 0.626 -4.513 1.00 84.94 92 SER A N 1
ATOM 744 C CA . SER A 1 92 ? -12.972 1.821 -4.490 1.00 84.94 92 SER A CA 1
ATOM 745 C C . SER A 1 92 ? -14.463 1.513 -4.649 1.00 84.94 92 SER A C 1
ATOM 747 O O . SER A 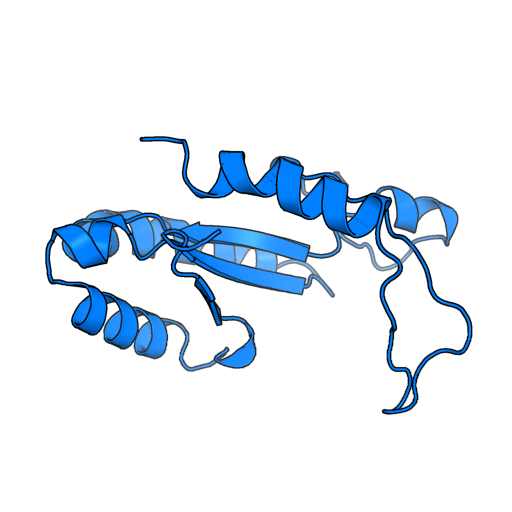1 92 ? -15.290 2.362 -4.336 1.00 84.94 92 SER A O 1
ATOM 749 N N . SER A 1 93 ? -14.820 0.310 -5.114 1.00 86.56 93 SER A N 1
ATOM 750 C CA . SER A 1 93 ? -16.212 -0.161 -5.130 1.00 86.56 93 SER A CA 1
ATOM 751 C C . SER A 1 93 ? -16.752 -0.515 -3.737 1.00 86.56 93 SER A C 1
ATOM 753 O O . SER A 1 93 ? -17.960 -0.680 -3.567 1.00 86.56 93 SER A O 1
ATOM 755 N N . LYS A 1 94 ? -15.873 -0.658 -2.737 1.00 83.94 94 LYS A N 1
ATOM 756 C CA . LYS A 1 94 ? -16.244 -1.012 -1.367 1.00 83.94 94 LYS A CA 1
ATOM 757 C C . LYS A 1 94 ? -16.471 0.255 -0.542 1.00 83.94 94 LYS A C 1
ATOM 759 O O . LYS A 1 94 ? -15.742 1.236 -0.668 1.00 83.94 94 LYS A O 1
ATOM 764 N N . ASN A 1 95 ? -17.486 0.231 0.319 1.00 73.31 95 ASN A N 1
ATOM 765 C CA . ASN A 1 95 ? -17.764 1.346 1.222 1.00 73.31 95 ASN A CA 1
ATOM 766 C C . ASN A 1 95 ? -16.695 1.423 2.321 1.00 73.31 95 ASN A C 1
ATOM 768 O O . ASN A 1 95 ? -16.249 0.394 2.819 1.00 73.31 95 ASN A O 1
ATOM 772 N N . ASP A 1 96 ? -16.314 2.645 2.697 1.00 74.12 96 ASP A N 1
ATOM 773 C CA . ASP A 1 96 ? -15.494 2.956 3.879 1.00 74.12 96 ASP A CA 1
ATOM 774 C C . ASP A 1 96 ? -14.112 2.279 3.960 1.00 74.12 96 ASP A C 1
ATOM 776 O O . ASP A 1 96 ? -13.451 2.315 5.000 1.00 74.12 96 ASP A O 1
ATOM 780 N N . VAL A 1 97 ? -13.611 1.724 2.855 1.00 78.19 97 VAL A N 1
ATOM 781 C CA . VAL A 1 97 ? -12.277 1.124 2.827 1.00 78.19 97 VAL A CA 1
ATOM 782 C C . VAL A 1 97 ? -11.186 2.186 2.714 1.00 78.19 97 VAL A C 1
ATOM 784 O O . VAL A 1 97 ? -11.262 3.126 1.917 1.00 78.19 97 VAL A O 1
ATOM 787 N N . GLN A 1 98 ? -10.115 2.025 3.491 1.00 84.81 98 GLN A N 1
ATOM 788 C CA . GLN A 1 98 ? -8.894 2.795 3.281 1.00 84.81 98 GLN A CA 1
ATOM 789 C C . GLN A 1 98 ? -7.961 2.011 2.371 1.00 84.81 98 GLN A C 1
ATOM 791 O O . GLN A 1 98 ? -7.774 0.810 2.540 1.00 84.81 98 GLN A O 1
ATOM 796 N N . TRP A 1 99 ? -7.332 2.698 1.426 1.00 88.31 99 TRP A N 1
ATOM 797 C CA . TRP A 1 99 ? -6.301 2.109 0.585 1.00 88.31 99 TRP A CA 1
ATOM 798 C C . TRP A 1 99 ? -5.065 3.004 0.507 1.00 88.31 99 TRP A C 1
ATOM 800 O O . TRP A 1 99 ? -5.144 4.210 0.762 1.00 88.31 99 TRP A O 1
ATOM 810 N N . MET A 1 100 ? -3.923 2.403 0.181 1.00 87.00 100 MET A N 1
ATOM 811 C CA . MET A 1 100 ? -2.637 3.072 0.009 1.00 87.00 100 MET A CA 1
ATOM 812 C C . MET A 1 100 ? -1.833 2.397 -1.103 1.00 87.00 100 MET A C 1
ATOM 814 O O . MET A 1 100 ? -1.816 1.172 -1.212 1.00 87.00 100 MET A O 1
ATOM 818 N N . ILE A 1 101 ? -1.135 3.200 -1.904 1.00 85.19 101 ILE A N 1
ATOM 819 C CA . ILE A 1 101 ? -0.150 2.697 -2.864 1.00 85.19 101 ILE A CA 1
ATOM 820 C C . ILE A 1 101 ? 1.241 2.918 -2.281 1.00 85.19 101 ILE A C 1
ATOM 822 O O . ILE A 1 101 ? 1.627 4.050 -1.974 1.00 85.19 101 ILE A O 1
ATOM 826 N N . ILE A 1 102 ? 1.981 1.822 -2.144 1.00 83.12 102 ILE A N 1
ATOM 827 C CA . ILE A 1 102 ? 3.380 1.803 -1.728 1.00 83.12 102 ILE A CA 1
ATOM 828 C C . ILE A 1 102 ? 4.226 1.607 -2.971 1.00 83.12 102 ILE A C 1
ATOM 830 O O . ILE A 1 102 ? 4.012 0.661 -3.725 1.00 83.12 102 ILE A O 1
ATOM 834 N N . ILE A 1 103 ? 5.213 2.475 -3.173 1.00 79.94 103 ILE A N 1
ATOM 835 C CA . ILE A 1 103 ? 6.176 2.277 -4.258 1.00 79.94 103 ILE A CA 1
ATOM 836 C C . ILE A 1 103 ? 7.542 1.980 -3.703 1.00 79.94 103 ILE A C 1
ATOM 838 O O . ILE A 1 103 ? 8.153 2.828 -3.048 1.00 79.94 103 ILE A O 1
ATOM 842 N N . ASP A 1 104 ? 8.011 0.791 -4.051 1.00 78.56 104 ASP A N 1
ATOM 843 C CA . ASP A 1 104 ? 9.406 0.430 -3.998 1.00 78.56 104 ASP A CA 1
ATOM 844 C C . ASP A 1 104 ? 10.096 0.987 -5.245 1.00 78.56 104 ASP A C 1
ATOM 846 O O . ASP A 1 104 ? 9.934 0.521 -6.371 1.00 78.56 104 ASP A O 1
ATOM 850 N N . SER A 1 105 ? 10.850 2.064 -5.044 1.00 72.62 105 SER A N 1
ATOM 851 C CA . SER A 1 105 ? 11.583 2.715 -6.131 1.00 72.62 105 SER A CA 1
ATOM 852 C C . SER A 1 105 ? 13.018 2.208 -6.286 1.00 72.62 105 SER A C 1
ATOM 854 O O . SER A 1 105 ? 13.807 2.852 -6.981 1.00 72.62 105 SER A O 1
ATOM 856 N N . THR A 1 106 ? 13.377 1.082 -5.662 1.00 74.00 106 THR A N 1
ATOM 857 C CA . THR A 1 106 ? 14.741 0.529 -5.681 1.00 74.00 106 THR A CA 1
ATOM 858 C C . THR A 1 106 ? 15.148 0.108 -7.091 1.00 74.00 106 THR A C 1
ATOM 860 O O . THR A 1 106 ? 16.121 0.640 -7.628 1.00 74.00 106 THR A O 1
ATOM 863 N N . ARG A 1 107 ? 14.326 -0.701 -7.771 1.00 72.94 107 ARG A N 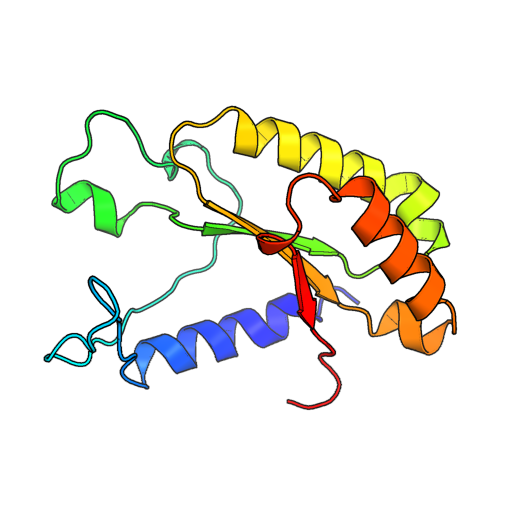1
ATOM 864 C CA . ARG A 1 107 ? 14.566 -1.106 -9.171 1.00 72.94 107 ARG A CA 1
ATOM 865 C C . ARG A 1 107 ? 14.581 0.087 -10.132 1.00 72.94 107 ARG A C 1
ATOM 867 O O . ARG A 1 107 ? 15.387 0.157 -11.061 1.00 72.94 107 ARG A O 1
ATOM 874 N N . ALA A 1 108 ? 13.715 1.073 -9.894 1.00 71.50 108 ALA A N 1
ATOM 875 C CA . ALA A 1 108 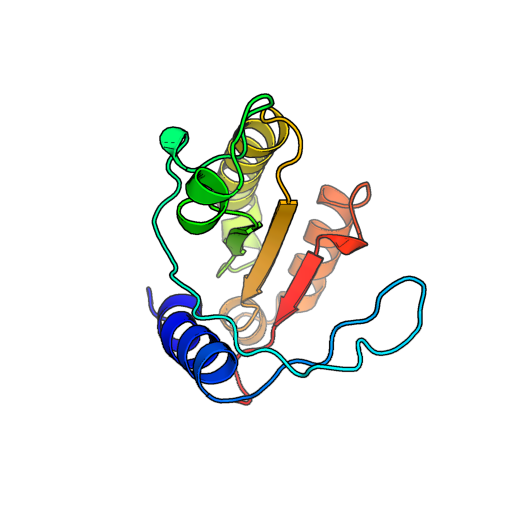? 13.675 2.298 -10.692 1.00 71.50 108 ALA A CA 1
ATOM 876 C C . ALA A 1 108 ? 14.909 3.200 -10.469 1.00 71.50 108 ALA A C 1
ATOM 878 O O . ALA A 1 108 ? 15.358 3.922 -11.365 1.00 71.50 108 ALA A O 1
ATOM 879 N N . LYS A 1 109 ? 15.482 3.173 -9.260 1.00 72.38 109 LYS A N 1
ATOM 880 C CA . LYS A 1 109 ? 16.742 3.852 -8.933 1.00 72.38 109 LYS A CA 1
ATOM 881 C C . LYS A 1 109 ? 17.909 3.194 -9.670 1.00 72.38 109 LYS A C 1
ATOM 883 O O . LYS A 1 109 ? 18.689 3.919 -10.282 1.00 72.38 109 LYS A O 1
ATOM 888 N N . GLU A 1 110 ? 17.996 1.864 -9.664 1.00 74.31 110 GLU A N 1
ATOM 889 C CA . GLU A 1 110 ? 19.033 1.103 -10.381 1.00 74.31 110 GLU A CA 1
ATOM 890 C C . GLU A 1 110 ? 19.020 1.398 -11.885 1.00 74.31 110 GLU A C 1
ATOM 892 O O . GLU A 1 110 ? 20.063 1.652 -12.484 1.00 74.31 110 GLU A O 1
ATOM 897 N N . LYS A 1 111 ? 17.826 1.483 -12.484 1.00 77.44 111 LYS A N 1
ATOM 898 C CA . LYS A 1 111 ? 17.650 1.806 -13.908 1.00 77.44 111 LYS A CA 1
ATOM 899 C C . LYS A 1 111 ? 17.652 3.310 -14.232 1.00 77.44 111 LYS A C 1
ATOM 901 O O . LYS A 1 111 ? 17.276 3.687 -15.337 1.00 77.44 111 LYS A O 1
ATOM 906 N N . LYS A 1 112 ? 18.036 4.188 -13.293 1.00 79.56 112 LYS A N 1
ATOM 907 C CA . LYS A 1 112 ? 18.082 5.662 -13.458 1.00 79.56 112 LYS A CA 1
ATOM 908 C C . LYS A 1 112 ? 16.770 6.315 -13.943 1.00 79.56 112 LYS A C 1
ATOM 910 O O . LYS A 1 112 ? 16.786 7.449 -14.409 1.00 79.56 112 LYS A O 1
ATOM 915 N N . ASN A 1 113 ? 15.620 5.658 -13.789 1.00 80.75 113 ASN A N 1
ATOM 916 C CA . ASN A 1 113 ? 14.324 6.128 -14.302 1.00 80.75 113 ASN A CA 1
ATOM 917 C C . ASN A 1 113 ? 13.338 6.541 -13.189 1.00 80.75 113 ASN A C 1
ATOM 919 O O . ASN A 1 113 ? 12.191 6.903 -13.449 1.00 80.75 113 ASN A O 1
ATOM 923 N N . ARG A 1 114 ? 13.804 6.565 -11.935 1.00 81.06 114 ARG A N 1
ATOM 924 C CA . ARG A 1 114 ? 13.030 6.937 -10.741 1.00 81.06 114 ARG A CA 1
ATOM 925 C C . ARG A 1 114 ? 12.235 8.238 -10.879 1.00 81.06 114 ARG A C 1
ATOM 927 O O . ARG A 1 114 ? 11.081 8.268 -10.469 1.00 81.06 114 ARG A O 1
ATOM 934 N N . THR A 1 115 ? 12.833 9.312 -11.401 1.00 83.00 115 THR A N 1
ATOM 935 C CA . THR A 1 115 ? 12.155 10.619 -11.507 1.00 83.00 115 THR A CA 1
ATOM 936 C C . THR A 1 115 ? 10.931 10.530 -12.415 1.00 83.00 115 THR A C 1
ATOM 938 O O . THR A 1 115 ? 9.836 10.886 -11.991 1.00 83.00 115 THR A O 1
ATOM 941 N N . SER A 1 116 ? 11.097 9.937 -13.599 1.00 84.75 116 SER A N 1
ATOM 942 C CA . SER A 1 116 ? 10.011 9.747 -14.563 1.00 84.75 116 SER A CA 1
ATOM 943 C C . SER A 1 116 ? 8.899 8.840 -14.016 1.00 84.75 116 SER A C 1
ATOM 945 O O . SER A 1 116 ? 7.719 9.151 -14.177 1.00 84.75 116 SER A O 1
ATOM 947 N N . LEU A 1 117 ? 9.248 7.773 -13.277 1.00 84.19 117 LEU A N 1
ATOM 948 C CA . LEU A 1 117 ? 8.255 6.920 -12.606 1.00 84.19 117 LEU A CA 1
ATOM 949 C C . LEU A 1 117 ? 7.410 7.724 -11.613 1.00 84.19 117 LEU A C 1
ATOM 951 O O . LEU A 1 117 ? 6.188 7.596 -11.579 1.00 84.19 117 LEU A O 1
ATOM 955 N N . MET A 1 118 ? 8.065 8.559 -10.804 1.00 83.44 118 MET A N 1
ATOM 956 C CA . MET A 1 118 ? 7.396 9.358 -9.778 1.00 83.44 118 MET A CA 1
ATOM 957 C C . MET A 1 118 ? 6.481 10.418 -10.383 1.00 83.44 118 MET A C 1
ATOM 959 O O . MET A 1 118 ? 5.366 10.591 -9.901 1.00 83.44 118 MET A O 1
ATOM 963 N N . GLU A 1 119 ? 6.922 11.118 -11.426 1.00 86.31 119 GLU A N 1
ATOM 964 C CA . GLU A 1 119 ? 6.086 12.087 -12.143 1.00 86.31 119 GLU A CA 1
ATOM 965 C C . GLU A 1 119 ? 4.855 11.414 -12.743 1.00 86.31 119 GLU A C 1
ATOM 967 O O . GLU A 1 119 ? 3.737 11.910 -12.590 1.00 86.31 119 GLU A O 1
ATOM 972 N N . ARG A 1 120 ? 5.039 10.236 -13.346 1.00 86.62 120 ARG A N 1
ATOM 973 C CA . ARG A 1 120 ? 3.932 9.496 -13.943 1.00 86.62 120 ARG A CA 1
ATOM 974 C C . ARG A 1 120 ? 2.907 9.048 -12.909 1.00 86.62 120 ARG A C 1
ATOM 976 O O . ARG A 1 120 ? 1.711 9.216 -13.126 1.00 86.62 120 ARG A O 1
ATOM 983 N N . LEU A 1 121 ? 3.365 8.505 -11.788 1.00 84.88 121 LEU A N 1
ATOM 984 C CA . LEU A 1 121 ? 2.475 8.067 -10.720 1.00 84.88 121 LEU A CA 1
ATOM 985 C C . LEU A 1 121 ? 1.739 9.243 -10.070 1.00 84.88 121 LEU A C 1
ATOM 987 O O . LEU A 1 121 ? 0.542 9.150 -9.818 1.00 84.88 121 LEU A O 1
ATOM 991 N N . LYS A 1 122 ? 2.418 10.375 -9.854 1.00 84.62 122 LYS A N 1
ATOM 992 C CA . LYS A 1 122 ? 1.766 11.604 -9.375 1.00 84.62 122 LYS A CA 1
ATOM 993 C C . LYS A 1 122 ? 0.677 12.081 -10.329 1.00 84.62 122 LYS A C 1
ATOM 995 O O . LYS A 1 122 ? -0.369 12.522 -9.870 1.00 84.62 122 LYS A O 1
ATOM 1000 N N . HIS A 1 123 ? 0.917 11.996 -11.635 1.00 87.88 123 HIS A N 1
ATOM 1001 C CA . HIS A 1 123 ? -0.083 12.331 -12.641 1.00 87.88 123 HIS A CA 1
ATOM 1002 C C . HIS A 1 123 ? -1.287 11.376 -12.574 1.00 87.88 123 HIS A C 1
ATOM 1004 O O . HIS A 1 123 ? -2.425 11.833 -12.442 1.00 87.88 123 HIS A O 1
ATOM 1010 N N . ASP A 1 124 ? -1.038 10.062 -12.608 1.00 84.25 124 ASP A N 1
ATOM 1011 C CA . ASP A 1 124 ? -2.086 9.031 -12.612 1.00 84.25 124 ASP A CA 1
ATOM 1012 C C . ASP A 1 124 ? -2.939 9.054 -11.322 1.00 84.25 124 ASP A C 1
ATOM 1014 O O . ASP A 1 124 ? -4.148 8.842 -11.387 1.00 84.25 124 ASP A O 1
ATOM 1018 N N . PHE A 1 125 ? -2.348 9.400 -10.170 1.00 82.06 125 PHE A N 1
ATOM 1019 C CA . PHE A 1 125 ? -3.033 9.490 -8.869 1.00 82.06 125 PHE A CA 1
ATOM 1020 C C . PHE A 1 125 ? -3.220 10.927 -8.364 1.00 82.06 125 PHE A C 1
ATOM 1022 O O . PHE A 1 125 ? -3.402 11.151 -7.167 1.00 82.06 125 PHE A O 1
ATOM 1029 N N . SER A 1 126 ? -3.223 11.914 -9.261 1.00 85.88 126 SER A N 1
ATOM 1030 C CA . SER A 1 126 ? -3.341 13.345 -8.921 1.00 85.88 126 SER A CA 1
ATOM 1031 C C . SER A 1 126 ? -4.601 13.700 -8.121 1.00 85.88 126 SER A C 1
ATOM 1033 O O . SER A 1 126 ? -4.586 14.649 -7.341 1.00 85.88 126 SER A O 1
ATOM 1035 N N . LYS A 1 127 ? -5.675 12.911 -8.253 1.00 86.06 127 LYS A N 1
ATOM 1036 C CA . LYS A 1 127 ? -6.916 13.055 -7.469 1.00 86.06 127 LYS A CA 1
ATOM 1037 C C . LYS A 1 127 ? -6.814 12.514 -6.035 1.00 86.06 127 LYS A C 1
ATOM 1039 O O . LYS A 1 127 ? -7.682 12.797 -5.215 1.00 86.06 127 LYS A O 1
ATOM 1044 N N . HIS A 1 128 ? -5.765 11.751 -5.718 1.00 81.69 128 HIS A N 1
ATOM 1045 C CA . HIS A 1 128 ? -5.568 11.080 -4.429 1.00 81.69 128 HIS A CA 1
ATOM 1046 C C . HIS A 1 128 ? -4.135 11.257 -3.878 1.00 81.69 128 HIS A C 1
ATOM 1048 O O . HIS A 1 128 ? -3.493 10.274 -3.499 1.00 81.69 128 HIS A O 1
ATOM 1054 N N . PRO A 1 129 ? -3.608 12.493 -3.779 1.00 74.12 129 PRO A N 1
ATOM 1055 C CA . PRO A 1 129 ? -2.198 12.730 -3.459 1.00 74.12 129 PRO A CA 1
ATOM 1056 C C . PRO A 1 129 ? -1.793 12.238 -2.060 1.00 74.12 129 PRO A C 1
ATOM 1058 O O . PRO A 1 129 ? -0.651 11.840 -1.857 1.00 74.12 129 PRO A O 1
ATOM 1061 N N . SER A 1 130 ? -2.722 12.216 -1.098 1.00 76.62 130 SER A N 1
ATOM 1062 C CA . SER A 1 130 ? -2.482 11.738 0.273 1.00 76.62 130 SER A CA 1
ATOM 1063 C C . SER A 1 130 ? -2.461 10.212 0.412 1.00 76.62 130 SER A C 1
ATOM 1065 O O . SER A 1 130 ? -2.075 9.701 1.461 1.00 76.62 130 SER A O 1
ATOM 1067 N N . LYS A 1 131 ? -2.879 9.472 -0.622 1.00 76.88 131 LYS A N 1
ATOM 1068 C CA . LYS A 1 131 ? -2.915 7.998 -0.635 1.00 76.88 131 LYS A CA 1
ATOM 1069 C C . LYS A 1 131 ? -1.640 7.370 -1.200 1.00 76.88 131 LYS A C 1
ATOM 1071 O O . LYS A 1 131 ? -1.521 6.147 -1.287 1.00 76.88 131 LYS A O 1
ATOM 1076 N N . PHE A 1 132 ? -0.691 8.216 -1.575 1.00 72.81 132 PHE A N 1
ATOM 1077 C CA . PHE A 1 132 ? 0.580 7.842 -2.156 1.00 72.81 132 PHE A CA 1
ATOM 1078 C C . PHE A 1 132 ? 1.683 7.945 -1.109 1.00 72.81 132 PHE A C 1
ATOM 1080 O O . PHE A 1 132 ? 1.972 9.040 -0.623 1.00 72.81 132 PHE A O 1
ATOM 1087 N N . VAL A 1 133 ? 2.336 6.827 -0.789 1.00 69.62 133 VAL A N 1
ATOM 1088 C CA . VAL A 1 133 ? 3.488 6.842 0.116 1.00 69.62 133 VAL A CA 1
ATOM 1089 C C . VAL A 1 133 ? 4.692 6.229 -0.578 1.00 69.62 133 VAL A C 1
ATOM 1091 O O . VAL A 1 133 ? 4.720 5.055 -0.951 1.00 69.62 133 VAL A O 1
ATOM 1094 N N . ARG A 1 134 ? 5.711 7.065 -0.773 1.00 68.38 134 ARG A N 1
ATOM 1095 C CA . ARG A 1 134 ? 6.979 6.648 -1.357 1.00 68.38 134 ARG A CA 1
ATOM 1096 C C . ARG A 1 134 ? 7.877 6.085 -0.268 1.00 68.38 134 ARG A C 1
ATOM 1098 O O . ARG A 1 134 ? 8.177 6.791 0.691 1.00 68.38 134 ARG A O 1
ATOM 1105 N N . TYR A 1 135 ? 8.412 4.895 -0.510 1.00 64.81 135 TYR A N 1
ATOM 1106 C CA . TYR A 1 135 ? 9.495 4.347 0.288 1.00 64.81 135 TYR A CA 1
ATOM 1107 C C . TYR A 1 135 ? 10.736 4.124 -0.586 1.00 64.81 135 TYR A C 1
ATOM 1109 O O . TYR A 1 135 ? 10.677 3.794 -1.774 1.00 64.81 135 TYR A O 1
ATOM 1117 N N . LEU A 1 136 ? 11.898 4.404 -0.005 1.00 54.97 136 LEU A N 1
ATOM 1118 C CA . LEU A 1 136 ? 13.188 3.966 -0.517 1.00 54.97 136 LEU A CA 1
ATOM 1119 C C . LEU A 1 136 ? 13.683 2.952 0.500 1.00 54.97 136 LEU A C 1
ATOM 1121 O O . LEU A 1 136 ? 14.169 3.329 1.560 1.00 54.97 136 LEU A O 1
ATOM 1125 N N . PHE A 1 137 ? 13.511 1.677 0.187 1.00 54.06 137 PHE A N 1
ATOM 1126 C CA . PHE A 1 137 ? 13.804 0.583 1.106 1.00 54.06 137 PHE A CA 1
ATOM 1127 C C . PHE A 1 137 ? 15.312 0.337 1.314 1.00 54.06 137 PHE A C 1
ATOM 1129 O O . PHE A 1 137 ? 15.709 -0.432 2.175 1.00 54.06 137 PHE A O 1
ATOM 1136 N N . ALA A 1 138 ? 16.175 1.078 0.617 1.00 44.06 138 ALA A N 1
ATOM 1137 C CA . ALA A 1 138 ? 17.632 0.980 0.715 1.00 44.06 138 ALA A CA 1
ATOM 1138 C C . ALA A 1 138 ? 18.260 1.561 2.009 1.00 44.06 138 ALA A C 1
ATOM 1140 O O . ALA A 1 138 ? 19.455 1.860 2.009 1.00 44.06 138 ALA A O 1
ATOM 1141 N N . SER A 1 139 ? 17.498 1.823 3.078 1.00 34.38 139 SER A N 1
ATOM 1142 C CA . SER A 1 139 ? 18.033 2.447 4.309 1.00 34.38 139 SER A CA 1
ATOM 1143 C C . SER A 1 139 ? 17.299 2.057 5.602 1.00 34.38 139 SER A C 1
ATOM 1145 O O . SER A 1 139 ? 17.249 2.860 6.532 1.00 34.38 139 SER A O 1
ATOM 1147 N N . LEU A 1 140 ? 16.730 0.851 5.666 1.00 38.88 140 LEU A N 1
ATOM 1148 C CA . LEU A 1 140 ? 16.341 0.215 6.931 1.00 38.88 140 LEU A CA 1
ATOM 1149 C C . LEU A 1 140 ? 17.240 -0.988 7.190 1.00 38.88 140 LEU A C 1
ATOM 1151 O O . LEU A 1 140 ? 17.445 -1.751 6.220 1.00 38.88 140 LEU A O 1
#

pLDDT: mean 81.02, std 10.48, range [34.38, 92.12]

Foldseek 3Di:
DPCQVVVCQVVVQVCLQPPFDFDDDPNHTDPDGDRDRDDDDDDDPVQDDDPDDDPVSVNSHDQEAEDEAEDAPVCCVPPVVVVVVVVCVVQVVGPNHHYAYEYACQVNVVVVNSVVSVVVVCVVCVVPNVRYDYDDSPPD

Radius of gyration: 16.93 Å; Cα contacts (8 Å, |Δi|>4): 151; chains: 1; bounding box: 43×28×47 Å

Solvent-accessible surface area (backbone atoms only — not comparable to full-atom values): 8469 Å² total; per-residue (Å²): 127,94,53,68,67,64,63,46,49,57,55,52,26,50,44,31,50,74,43,66,46,79,49,65,59,94,86,38,73,44,93,68,70,42,59,51,80,57,81,90,75,79,94,54,78,88,27,45,67,60,99,85,65,54,82,79,50,55,83,67,42,56,66,68,47,74,47,79,43,77,46,38,47,66,52,33,74,75,50,49,52,58,54,52,49,54,51,49,54,59,55,68,72,45,64,93,62,41,62,37,41,39,35,42,42,57,61,9,50,77,68,73,36,37,68,62,39,51,55,50,50,49,61,78,39,57,94,46,64,89,38,57,47,83,46,70,74,92,78,119

Nearest PDB structures (foldseek):
  8fl4-assembly1_SR  TM=5.602E-01  e=1.630E+00  Homo sapiens
  6nzd-assembly1_F  TM=5.020E-01  e=3.186E+00  Homo sapiens
  3t7b-assembly1_B-2  TM=5.038E-01  e=3.407E+00  Yersinia pestis CO92
  8flc-assembly1_SR  TM=5.688E-01  e=8.142E+00  Homo sapiens
  5x8j-assembly1_A  TM=3.998E-01  e=5.824E+00  Thermus thermophilus HB8

InterPro domains:
  IPR045126 Trafficking protein particle complex subunit TRAPPC10/Trs130 [PTHR13251] (8-128)
  IPR056913 TRAPPC10/Trs130, N-terminal [PF23036] (5-132)

Secondary structure (DSSP, 8-state):
-TTHHHHHHHHHHHHHHHS-B--EETTEEPSS-B----------GGGS--TT--TTTGGG---EEEEEEE--HHHIIIIIHHHHHHHHHHHHTSTT-EEEEEEE-HHHHHTT-HHHHHHHHHHHTTT-GGGEEEE--TT-

Sequence (140 aa):
SDNGFIAYQNAIASRFAQQPVIWKRYGKPFPHPLTFPLKFCAFDESLCLARQMTQSDLVNCAFLHVYVIDSAVDEYRTSVRHNVSEWFAKVSSKNDVQWMIIIDSTRAKEKKNRTSLMERLKHDFSKHPSKFVRYLFASL

Mean predicted aligned error: 7.25 Å

Organism: Heligmosomoides polygyrus (NCBI:txid6339)